Protein AF-A0A089QIU4-F1 (afdb_monomer_lite)

Structure (mmCIF, N/CA/C/O backbone):
data_AF-A0A089QIU4-F1
#
_entry.id   AF-A0A089QIU4-F1
#
loop_
_atom_site.group_PDB
_atom_site.id
_atom_site.type_symbol
_atom_site.label_atom_id
_atom_site.label_alt_id
_atom_site.label_comp_id
_atom_site.label_asym_id
_atom_site.label_entity_id
_atom_site.label_seq_id
_atom_site.pdbx_PDB_ins_code
_atom_site.Cartn_x
_atom_site.Cartn_y
_atom_site.Cartn_z
_atom_site.occupancy
_atom_site.B_iso_or_equiv
_atom_site.auth_seq_id
_atom_site.auth_comp_id
_atom_site.auth_asym_id
_atom_site.auth_atom_id
_atom_site.pdbx_PDB_model_num
ATOM 1 N N . MET A 1 1 ? -3.999 3.830 14.570 1.00 73.38 1 MET A N 1
ATOM 2 C CA . MET A 1 1 ? -4.434 2.719 15.449 1.00 73.38 1 MET A CA 1
ATOM 3 C C . MET A 1 1 ? -3.293 1.798 15.854 1.00 73.38 1 MET A C 1
ATOM 5 O O . MET A 1 1 ? -3.212 1.478 17.033 1.00 73.38 1 MET A O 1
ATOM 9 N N . ASP A 1 2 ? -2.406 1.386 14.942 1.00 76.25 2 ASP A N 1
ATOM 10 C CA . ASP A 1 2 ? -1.306 0.479 15.314 1.00 76.25 2 ASP A CA 1
ATOM 11 C C . ASP A 1 2 ? -0.290 1.126 16.262 1.00 76.25 2 ASP A C 1
ATOM 13 O O . ASP A 1 2 ? 0.060 0.513 17.266 1.00 76.25 2 ASP A O 1
ATOM 17 N N . GLN A 1 3 ? 0.065 2.397 16.039 1.00 78.25 3 GLN A N 1
ATOM 18 C CA . GLN A 1 3 ? 0.912 3.157 16.967 1.00 78.25 3 GLN A CA 1
ATOM 19 C C . GLN A 1 3 ? 0.304 3.217 18.378 1.00 78.25 3 GLN A C 1
ATOM 21 O O . GLN A 1 3 ? 0.952 2.844 19.342 1.00 78.25 3 GLN A O 1
ATOM 26 N N . ILE A 1 4 ? -0.993 3.529 18.484 1.00 80.38 4 ILE A N 1
ATOM 27 C CA . ILE A 1 4 ? -1.725 3.563 19.762 1.00 80.38 4 ILE A CA 1
ATOM 28 C C . ILE A 1 4 ? -1.674 2.203 20.482 1.00 80.38 4 ILE A C 1
ATOM 30 O O . ILE A 1 4 ? -1.582 2.159 21.705 1.00 80.38 4 ILE A O 1
ATOM 34 N N . ARG A 1 5 ? -1.716 1.073 19.759 1.00 78.12 5 ARG A N 1
ATOM 35 C CA . ARG A 1 5 ? -1.567 -0.260 20.376 1.00 78.12 5 ARG A CA 1
ATOM 36 C C . ARG A 1 5 ? -0.157 -0.497 20.898 1.00 78.12 5 ARG A C 1
ATOM 38 O O . ARG A 1 5 ? -0.029 -1.069 21.976 1.00 78.12 5 ARG A O 1
ATOM 45 N N . VAL A 1 6 ? 0.863 -0.105 20.136 1.00 83.75 6 VAL A N 1
ATOM 46 C CA . VAL A 1 6 ? 2.272 -0.208 20.546 1.00 83.75 6 VAL A CA 1
ATOM 47 C C . VAL A 1 6 ? 2.510 0.646 21.790 1.00 83.75 6 VAL A C 1
ATOM 49 O O . VAL A 1 6 ? 3.020 0.145 22.788 1.00 83.75 6 VAL A O 1
ATOM 52 N N . ASP A 1 7 ? 2.026 1.885 21.784 1.00 85.25 7 ASP A N 1
ATOM 53 C CA . ASP A 1 7 ? 2.133 2.804 22.916 1.00 85.25 7 ASP A CA 1
ATOM 54 C C . ASP A 1 7 ? 1.431 2.230 24.161 1.00 85.25 7 ASP A C 1
ATOM 56 O O . ASP A 1 7 ? 1.971 2.266 25.265 1.00 85.25 7 ASP A O 1
ATOM 60 N N . GLN A 1 8 ? 0.268 1.591 23.989 1.00 84.06 8 GLN A N 1
ATOM 61 C CA . GLN A 1 8 ? -0.456 0.938 25.083 1.00 84.06 8 GLN A CA 1
ATOM 62 C C . GLN A 1 8 ? 0.176 -0.356 25.599 1.00 84.06 8 GLN A C 1
ATOM 64 O O . GLN A 1 8 ? -0.063 -0.721 26.751 1.00 84.06 8 GLN A O 1
ATOM 69 N N . GLN A 1 9 ? 0.962 -1.080 24.796 1.00 85.56 9 GLN A N 1
ATOM 70 C CA . GLN A 1 9 ? 1.660 -2.281 25.273 1.00 85.56 9 GLN A CA 1
ATOM 71 C C . GLN A 1 9 ? 2.663 -1.953 26.383 1.00 85.56 9 GLN A C 1
ATOM 73 O O . GLN A 1 9 ? 2.866 -2.783 27.271 1.00 85.56 9 GLN A O 1
ATOM 78 N N . ASN A 1 10 ? 3.200 -0.733 26.369 1.00 87.31 10 ASN A N 1
ATOM 79 C CA . ASN A 1 10 ? 4.146 -0.233 27.360 1.00 87.31 10 ASN A CA 1
ATOM 80 C C . ASN A 1 10 ? 3.473 0.299 28.642 1.00 87.31 10 ASN A C 1
ATOM 82 O O . ASN A 1 10 ? 4.155 0.522 29.637 1.00 87.31 10 ASN A O 1
ATOM 86 N N . LEU A 1 11 ? 2.144 0.470 28.652 1.00 88.12 11 LEU A N 1
ATOM 87 C CA . LEU A 1 11 ? 1.385 0.945 29.817 1.00 88.12 11 LEU A CA 1
ATOM 88 C C . LEU A 1 11 ? 0.946 -0.205 30.734 1.00 88.12 11 LEU A C 1
ATOM 90 O O . LEU A 1 11 ? 0.756 -1.344 30.280 1.00 88.12 11 LEU A O 1
ATOM 94 N N . GLN A 1 12 ? 0.701 0.084 32.019 1.00 89.50 12 GLN A N 1
ATOM 95 C CA . GLN A 1 12 ? 0.088 -0.893 32.924 1.00 89.50 12 GLN A CA 1
ATOM 96 C C . GLN A 1 12 ? -1.332 -1.216 32.452 1.00 89.50 12 GLN A C 1
ATOM 98 O O . GLN A 1 12 ? -2.029 -0.363 31.914 1.00 89.50 12 GLN A O 1
ATOM 103 N N . LYS A 1 13 ? -1.809 -2.448 32.678 1.00 83.25 13 LYS A N 1
ATOM 104 C CA . LYS A 1 13 ? -3.110 -2.911 32.153 1.00 83.25 13 LYS A CA 1
ATOM 105 C C . LYS A 1 13 ? -4.286 -1.989 32.516 1.00 83.25 13 LYS A C 1
ATOM 107 O O . LYS A 1 13 ? -5.194 -1.843 31.708 1.00 83.25 13 LYS A O 1
ATOM 112 N N . LYS A 1 14 ? -4.243 -1.367 33.698 1.00 88.50 14 LYS A N 1
ATOM 113 C CA . LYS A 1 14 ? -5.258 -0.425 34.202 1.00 88.50 14 LYS A CA 1
ATOM 114 C C . LYS A 1 14 ? -5.302 0.914 33.442 1.00 88.50 14 LYS A C 1
ATOM 116 O O . LYS A 1 14 ? -6.289 1.624 33.540 1.00 88.50 14 LYS A O 1
ATOM 121 N N . GLU A 1 15 ? -4.240 1.248 32.710 1.00 85.31 15 GLU A N 1
ATOM 122 C CA . GLU A 1 15 ? -4.052 2.515 31.982 1.00 85.31 15 GLU A CA 1
ATOM 123 C C . GLU A 1 15 ? -4.269 2.347 30.469 1.00 85.31 15 GLU A C 1
ATOM 125 O O . GLU A 1 15 ? -4.145 3.301 29.705 1.00 85.31 15 GLU A O 1
ATOM 130 N N . ARG A 1 16 ? -4.567 1.125 30.008 1.00 88.94 16 ARG A N 1
ATOM 131 C CA . ARG A 1 16 ? -4.786 0.825 28.588 1.00 88.94 16 ARG A CA 1
ATOM 132 C C . ARG A 1 16 ? -6.235 1.093 28.207 1.00 88.94 16 ARG A C 1
ATOM 134 O O . ARG A 1 16 ? -7.146 0.659 28.907 1.00 88.94 16 ARG A O 1
ATOM 141 N N . TYR A 1 17 ? -6.447 1.708 27.048 1.00 87.62 17 TYR A N 1
ATOM 142 C CA . TYR A 1 17 ? -7.788 1.884 26.496 1.00 87.62 17 TYR A CA 1
ATOM 143 C C . TYR A 1 17 ? -8.292 0.597 25.842 1.00 87.62 17 TYR A C 1
ATOM 145 O O . TYR A 1 17 ? -7.560 -0.103 25.135 1.00 87.62 17 TYR A O 1
ATOM 153 N N . GLY A 1 18 ? -9.577 0.291 26.013 1.00 87.25 18 GLY A N 1
ATOM 154 C CA . GLY A 1 18 ? -10.186 -0.819 25.297 1.00 87.25 18 GLY A CA 1
ATOM 155 C C . GLY A 1 18 ? -10.250 -0.526 23.797 1.00 87.25 18 GLY A C 1
ATOM 156 O O . GLY A 1 18 ? -10.711 0.535 23.384 1.00 87.25 18 GLY A O 1
ATOM 157 N N . ILE A 1 19 ? -9.888 -1.492 22.941 1.00 86.38 19 ILE A N 1
ATOM 158 C CA . ILE A 1 19 ? -10.030 -1.320 21.480 1.00 86.38 19 ILE A CA 1
ATOM 159 C C . ILE A 1 19 ? -11.471 -0.967 21.085 1.00 86.38 19 ILE A C 1
ATOM 161 O O . ILE A 1 19 ? -11.691 -0.179 20.178 1.00 86.38 19 ILE A O 1
ATOM 165 N N . GLY A 1 20 ? -12.467 -1.507 21.797 1.00 89.00 20 GLY A N 1
ATOM 166 C CA . GLY A 1 20 ? -13.870 -1.167 21.567 1.00 89.00 20 GLY A CA 1
ATOM 167 C C . GLY A 1 20 ? -14.207 0.289 21.895 1.00 89.00 20 GLY A C 1
ATOM 168 O O . GLY A 1 20 ? -15.041 0.867 21.211 1.00 89.00 20 GLY A O 1
ATOM 169 N N . GLU A 1 21 ? -13.566 0.880 22.901 1.00 89.81 21 GLU A N 1
ATOM 170 C CA . GLU A 1 21 ? -13.771 2.282 23.286 1.00 89.81 21 GLU A CA 1
ATOM 171 C C . GLU A 1 21 ? -13.132 3.213 22.262 1.00 89.81 21 GLU A C 1
ATOM 173 O O . GLU A 1 21 ? -13.799 4.107 21.755 1.00 89.81 21 GLU A O 1
ATOM 178 N N . LEU A 1 22 ? -11.891 2.922 21.863 1.00 90.25 22 LEU A N 1
ATOM 179 C CA . LEU A 1 22 ? -11.193 3.662 20.809 1.00 90.25 22 LEU A CA 1
ATOM 180 C C . LEU A 1 22 ? -11.965 3.657 19.486 1.00 90.25 22 LEU A C 1
ATOM 182 O O . LEU A 1 22 ? -12.027 4.664 18.787 1.00 90.25 22 LEU A O 1
ATOM 186 N N . LEU A 1 23 ? -12.562 2.520 19.132 1.00 91.88 23 LEU A N 1
ATOM 187 C CA . LEU A 1 23 ? -13.372 2.406 17.923 1.00 91.88 23 LEU A CA 1
ATOM 188 C C . LEU A 1 23 ? -14.673 3.208 18.032 1.00 91.88 23 LEU A C 1
ATOM 190 O O . LEU A 1 23 ? -15.046 3.876 17.075 1.00 91.88 23 LEU A O 1
ATOM 194 N N . LYS A 1 24 ? -15.321 3.216 19.205 1.00 92.25 24 LYS A N 1
ATOM 195 C CA . LYS A 1 24 ? -16.501 4.058 19.459 1.00 92.25 24 LYS A CA 1
ATOM 196 C C . LYS A 1 24 ? -16.177 5.548 19.366 1.00 92.25 24 LYS A C 1
ATOM 198 O O . LYS A 1 24 ? -16.965 6.283 18.789 1.00 92.25 24 LYS A O 1
ATOM 203 N N . THR A 1 25 ? -15.030 5.994 19.890 1.00 92.19 25 THR A N 1
ATOM 204 C CA . THR A 1 25 ? -14.653 7.421 19.862 1.00 92.19 25 THR A CA 1
ATOM 205 C C . THR A 1 25 ? -14.485 7.985 18.454 1.00 92.19 25 THR A C 1
ATOM 207 O O . THR A 1 25 ? -14.648 9.184 18.265 1.00 92.19 25 THR A O 1
ATOM 210 N N . ILE A 1 26 ? -14.178 7.132 17.474 1.00 91.25 26 ILE A N 1
ATOM 211 C CA . ILE A 1 26 ? -14.029 7.519 16.063 1.00 91.25 26 ILE A CA 1
ATOM 212 C C . ILE A 1 26 ? -15.202 7.053 15.190 1.00 91.25 26 ILE A C 1
ATOM 214 O O . ILE A 1 26 ? -15.092 7.080 13.969 1.00 91.25 26 ILE A O 1
ATOM 218 N N . ASP A 1 27 ? -16.281 6.566 15.809 1.00 93.25 27 ASP A N 1
ATOM 219 C CA . ASP A 1 27 ? -17.455 5.998 15.135 1.00 93.25 27 ASP A CA 1
ATOM 220 C C . ASP A 1 27 ? -17.130 4.888 14.105 1.00 93.25 27 ASP A C 1
ATOM 222 O O . ASP A 1 27 ? -17.752 4.754 13.052 1.00 93.25 27 ASP A O 1
ATOM 226 N N . LEU A 1 28 ? -16.135 4.042 14.407 1.00 92.69 28 LEU A N 1
ATOM 227 C CA . LEU A 1 28 ? -15.749 2.914 13.557 1.00 92.69 28 LEU A CA 1
ATOM 228 C C . LEU A 1 28 ? -16.352 1.604 14.074 1.00 92.69 28 LEU A C 1
ATOM 230 O O . LEU A 1 28 ? -16.117 1.170 15.205 1.00 92.69 28 LEU A O 1
ATOM 234 N N . LYS A 1 29 ? -17.093 0.900 13.215 1.00 93.75 29 LYS A N 1
ATOM 235 C CA . LYS A 1 29 ? -17.664 -0.410 13.556 1.00 93.75 29 LYS A CA 1
ATOM 236 C C . LYS A 1 29 ? -16.558 -1.458 13.730 1.00 93.75 29 LYS A C 1
ATOM 238 O O . LYS A 1 29 ? -15.674 -1.603 12.888 1.00 93.75 29 LYS A O 1
ATOM 243 N N . ARG A 1 30 ? -16.651 -2.268 14.795 1.00 91.56 30 ARG A N 1
ATOM 244 C CA . ARG A 1 30 ? -15.700 -3.368 15.072 1.00 91.56 30 ARG A CA 1
ATOM 245 C C . ARG A 1 30 ? -15.488 -4.320 13.883 1.00 91.56 30 ARG A C 1
ATOM 247 O O . ARG A 1 30 ? -14.327 -4.605 13.606 1.00 91.56 30 ARG A O 1
ATOM 254 N N . PRO A 1 31 ? -16.531 -4.813 13.182 1.00 93.81 31 PRO A N 1
ATOM 255 C CA . PRO A 1 31 ? -16.336 -5.680 12.019 1.00 93.81 31 PRO A CA 1
ATOM 256 C C . PRO A 1 31 ? -15.517 -5.010 10.914 1.00 93.81 31 PRO A C 1
ATOM 258 O O . PRO A 1 31 ? -14.597 -5.630 10.394 1.00 93.81 31 PRO A O 1
ATOM 261 N N . THR A 1 32 ? -15.786 -3.732 10.631 1.00 93.12 32 THR A N 1
ATOM 262 C CA . THR A 1 32 ? -15.041 -2.938 9.645 1.00 93.12 32 THR A CA 1
ATOM 263 C C . THR A 1 32 ? -13.560 -2.866 10.000 1.00 93.12 32 THR A C 1
ATOM 265 O O . THR A 1 32 ? -12.723 -3.170 9.160 1.00 93.12 32 THR A O 1
ATOM 268 N N . TYR A 1 33 ? -13.228 -2.587 11.266 1.00 91.56 33 TYR A N 1
ATOM 269 C CA . TYR A 1 33 ? -11.836 -2.565 11.730 1.00 91.56 33 TYR A CA 1
ATOM 270 C C . TYR A 1 33 ? -11.093 -3.889 11.471 1.00 91.56 33 TYR A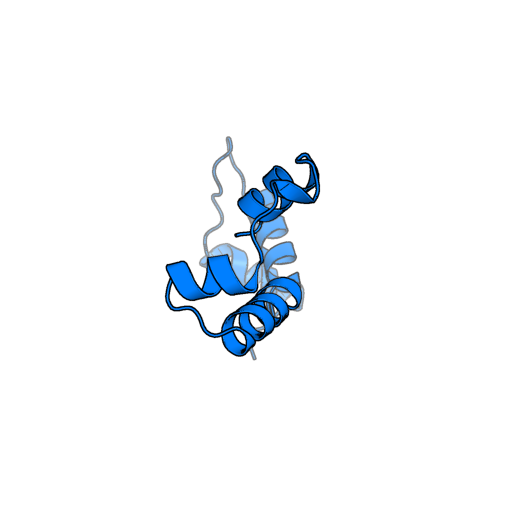 C 1
ATOM 272 O O . TYR A 1 33 ? -9.956 -3.887 10.997 1.00 91.56 33 TYR A O 1
ATOM 280 N N . TYR A 1 34 ? -11.710 -5.032 11.785 1.00 91.12 34 TYR A N 1
ATOM 281 C CA . TYR A 1 34 ? -11.065 -6.335 11.582 1.00 91.12 34 TYR A CA 1
ATOM 282 C C . TYR A 1 34 ? -11.004 -6.749 10.105 1.00 91.12 34 TYR A C 1
ATOM 284 O O . TYR A 1 34 ? -10.013 -7.360 9.694 1.00 91.12 34 TYR A O 1
ATOM 292 N N . ASP A 1 35 ? -12.015 -6.401 9.307 1.00 91.38 35 ASP A N 1
ATOM 293 C CA . ASP A 1 35 ? -12.026 -6.655 7.864 1.00 91.38 35 ASP A CA 1
ATOM 294 C C . ASP A 1 35 ? -10.937 -5.843 7.149 1.00 91.38 35 ASP A C 1
ATOM 296 O O . ASP A 1 35 ? -10.086 -6.411 6.466 1.00 91.38 35 ASP A O 1
ATOM 300 N N . GLU A 1 36 ? -10.866 -4.531 7.389 1.00 89.31 36 GLU A N 1
ATOM 301 C CA . GLU A 1 36 ? -9.819 -3.664 6.834 1.00 89.31 36 GLU A CA 1
ATOM 302 C C . GLU A 1 36 ? -8.421 -4.146 7.219 1.00 89.31 36 GLU A C 1
ATOM 304 O O . GLU A 1 36 ? -7.519 -4.190 6.383 1.00 89.31 36 GLU A O 1
ATOM 309 N N . ARG A 1 37 ? -8.241 -4.592 8.465 1.00 89.12 37 ARG A N 1
ATOM 310 C CA . ARG A 1 37 ? -6.967 -5.150 8.922 1.00 89.12 37 ARG A CA 1
ATOM 311 C C . ARG A 1 37 ? -6.594 -6.422 8.167 1.00 89.12 37 ARG A C 1
ATOM 313 O O . ARG A 1 37 ? -5.443 -6.574 7.767 1.00 89.12 37 ARG A O 1
ATOM 320 N N . THR A 1 38 ? -7.558 -7.310 7.939 1.00 89.44 38 THR A N 1
ATOM 321 C CA . THR A 1 38 ? -7.365 -8.512 7.114 1.00 89.44 38 THR A CA 1
ATOM 322 C C . THR A 1 38 ? -6.974 -8.131 5.687 1.00 89.44 38 THR A C 1
ATOM 324 O O . THR A 1 38 ? -6.029 -8.701 5.149 1.00 89.44 38 THR A O 1
ATOM 327 N N . ARG A 1 39 ? -7.627 -7.124 5.093 1.00 85.88 39 ARG A N 1
ATOM 328 C CA . ARG A 1 39 ? -7.308 -6.623 3.744 1.00 85.88 39 ARG A CA 1
ATOM 329 C C . ARG A 1 39 ? -5.920 -5.990 3.650 1.00 85.88 39 ARG A C 1
ATOM 331 O O . ARG A 1 39 ? -5.246 -6.176 2.645 1.00 85.88 39 ARG A O 1
ATOM 338 N N . ILE A 1 40 ? -5.492 -5.249 4.673 1.00 86.94 40 ILE A N 1
ATOM 339 C CA . ILE A 1 40 ? -4.165 -4.618 4.720 1.00 86.94 40 ILE A CA 1
ATOM 340 C C . ILE A 1 40 ? -3.069 -5.680 4.845 1.00 86.94 40 ILE A C 1
ATOM 342 O O . ILE A 1 40 ? -2.084 -5.618 4.113 1.00 86.94 40 ILE A O 1
ATOM 346 N N . ILE A 1 41 ? -3.244 -6.658 5.742 1.00 85.44 41 ILE A N 1
ATOM 347 C CA . ILE A 1 41 ? -2.276 -7.747 5.951 1.00 85.44 41 ILE A CA 1
ATOM 348 C C . ILE A 1 41 ? -2.193 -8.637 4.708 1.00 85.44 41 ILE A C 1
ATOM 350 O O . ILE A 1 41 ? -1.103 -8.950 4.244 1.00 85.44 41 ILE A O 1
ATOM 354 N N . ASN A 1 42 ? -3.342 -9.000 4.140 1.00 84.25 42 ASN A N 1
ATOM 355 C CA . ASN A 1 42 ? -3.431 -9.885 2.981 1.00 84.25 42 ASN A CA 1
ATOM 356 C C . ASN A 1 42 ? -3.475 -9.106 1.663 1.00 84.25 42 ASN A C 1
ATOM 358 O O . ASN A 1 42 ? -4.095 -9.560 0.698 1.00 84.25 42 ASN A O 1
ATOM 362 N N . LYS A 1 43 ? -2.864 -7.914 1.612 1.00 84.12 43 LYS A N 1
ATOM 363 C CA . LYS A 1 43 ? -2.832 -7.106 0.394 1.00 84.12 43 LYS A CA 1
ATOM 364 C C . LYS A 1 43 ? -2.050 -7.858 -0.682 1.00 84.12 43 LYS A C 1
ATOM 366 O O . LYS A 1 43 ? -0.825 -7.804 -0.727 1.00 84.12 43 LYS A O 1
ATOM 371 N N . ASN A 1 44 ? -2.776 -8.538 -1.561 1.00 83.75 44 ASN A N 1
ATOM 372 C CA . ASN A 1 44 ? -2.199 -9.228 -2.700 1.00 83.75 44 ASN A CA 1
ATOM 373 C C . ASN A 1 44 ? -1.907 -8.214 -3.812 1.00 83.75 44 ASN A C 1
ATOM 375 O O . ASN A 1 44 ? -2.819 -7.706 -4.469 1.00 83.75 44 ASN A O 1
ATOM 379 N N . ASP A 1 45 ? -0.633 -7.888 -4.007 1.00 86.44 45 ASP A N 1
ATOM 380 C CA . ASP A 1 45 ? -0.195 -7.095 -5.148 1.00 86.44 45 ASP A CA 1
ATOM 381 C C . ASP A 1 45 ? -0.013 -8.017 -6.357 1.00 86.44 45 ASP A C 1
ATOM 383 O O . ASP A 1 45 ? 1.050 -8.599 -6.551 1.00 86.44 45 ASP A O 1
ATOM 387 N N . LYS A 1 46 ? -1.060 -8.126 -7.189 1.00 86.38 46 LYS A N 1
ATOM 388 C CA . LYS A 1 46 ? -1.070 -8.937 -8.424 1.00 86.38 46 LYS A CA 1
ATOM 389 C C . LYS A 1 46 ? 0.139 -8.667 -9.335 1.00 86.38 46 LYS A C 1
ATOM 391 O O . LYS A 1 46 ? 0.511 -9.525 -10.126 1.00 86.38 46 LYS A O 1
ATOM 396 N N . TYR A 1 47 ? 0.732 -7.476 -9.247 1.00 87.44 47 TYR A N 1
ATOM 397 C CA . TYR A 1 47 ? 1.855 -7.057 -10.080 1.00 87.44 47 TYR A CA 1
ATOM 398 C C . TYR A 1 47 ? 3.182 -7.017 -9.314 1.00 87.44 47 TYR A C 1
ATOM 400 O O . TYR A 1 47 ? 4.125 -6.404 -9.812 1.00 87.44 47 TYR A O 1
ATOM 408 N N . ALA A 1 48 ? 3.274 -7.624 -8.123 1.00 89.12 48 ALA A N 1
ATOM 409 C CA . ALA A 1 48 ? 4.495 -7.637 -7.315 1.00 89.12 48 ALA A CA 1
ATOM 410 C C . ALA A 1 48 ? 5.701 -8.124 -8.129 1.00 89.12 48 ALA A C 1
ATOM 412 O O . ALA A 1 48 ? 6.697 -7.410 -8.238 1.00 89.12 48 ALA A O 1
ATOM 413 N N . ASP A 1 49 ? 5.561 -9.273 -8.788 1.00 87.69 49 ASP A N 1
ATOM 414 C CA . ASP A 1 49 ? 6.634 -9.881 -9.578 1.00 87.69 49 ASP A CA 1
ATOM 415 C C . ASP A 1 49 ? 7.004 -9.015 -10.790 1.00 87.69 49 ASP A C 1
ATOM 417 O O . ASP A 1 49 ? 8.174 -8.729 -11.042 1.00 87.69 49 ASP A O 1
ATOM 421 N N . VAL A 1 50 ? 5.999 -8.488 -11.497 1.00 89.31 50 VAL A N 1
ATOM 422 C CA . VAL A 1 50 ? 6.212 -7.598 -12.651 1.00 89.31 50 VAL A CA 1
ATOM 423 C C . VAL A 1 50 ? 6.929 -6.309 -12.233 1.00 89.31 50 VAL A C 1
ATOM 425 O O . VAL A 1 50 ? 7.807 -5.831 -12.951 1.00 89.31 50 VAL A O 1
ATOM 428 N N . LYS A 1 51 ? 6.614 -5.747 -11.059 1.00 91.56 51 LYS A N 1
ATOM 429 C CA . LYS A 1 51 ? 7.288 -4.553 -10.521 1.00 91.56 51 LYS A CA 1
ATOM 430 C C . LYS A 1 51 ? 8.764 -4.805 -10.234 1.00 91.56 51 LYS A C 1
ATOM 432 O O . LYS A 1 51 ? 9.567 -3.901 -10.472 1.00 91.56 51 LYS A O 1
ATOM 437 N N . VAL A 1 52 ? 9.125 -5.995 -9.747 1.00 92.19 52 VAL A N 1
ATOM 438 C CA . VAL A 1 52 ? 10.530 -6.376 -9.532 1.00 92.19 52 VAL A CA 1
ATOM 439 C C . VAL A 1 52 ? 11.281 -6.339 -10.860 1.00 92.19 52 VAL A C 1
ATOM 441 O O . VAL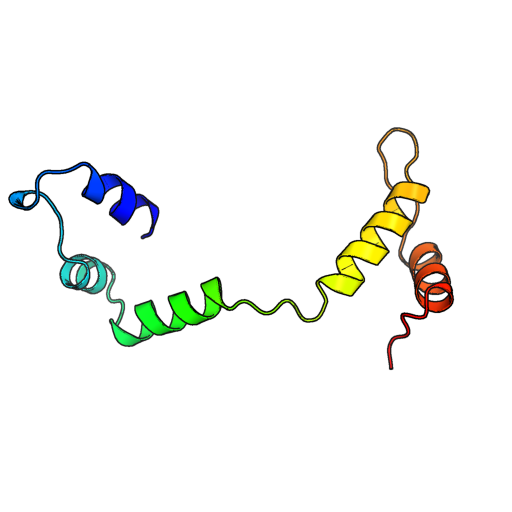 A 1 52 ? 12.277 -5.625 -10.975 1.00 92.19 52 VAL A O 1
ATOM 444 N N . VAL A 1 53 ? 10.743 -6.983 -11.897 1.00 91.38 53 VAL A N 1
ATOM 445 C CA . VAL A 1 53 ? 11.392 -7.022 -13.216 1.00 91.38 53 VAL A CA 1
ATOM 446 C C . VAL A 1 53 ? 11.458 -5.636 -13.872 1.00 91.38 53 VAL A C 1
ATOM 448 O O . VAL A 1 53 ? 12.499 -5.253 -14.409 1.00 91.38 53 VAL A O 1
ATOM 451 N N . ILE A 1 54 ? 10.396 -4.824 -13.775 1.00 92.00 54 ILE A N 1
ATOM 452 C CA . ILE A 1 54 ? 10.414 -3.421 -14.233 1.00 92.00 54 ILE A CA 1
ATOM 453 C C . ILE A 1 54 ? 11.549 -2.647 -13.563 1.00 92.00 54 ILE A C 1
ATOM 455 O O . ILE A 1 54 ? 12.267 -1.903 -14.234 1.00 92.00 54 ILE A O 1
ATOM 459 N N . LYS A 1 55 ? 11.714 -2.811 -12.247 1.00 93.38 55 LYS A N 1
ATOM 460 C CA . LYS A 1 55 ? 12.744 -2.112 -11.479 1.00 93.38 55 LYS A CA 1
ATOM 461 C C . LYS A 1 55 ? 14.145 -2.525 -11.922 1.00 93.38 55 LYS A C 1
ATOM 463 O O . LYS A 1 55 ? 14.985 -1.655 -12.126 1.00 93.38 55 LYS A O 1
ATOM 468 N N . GLU A 1 56 ? 14.387 -3.814 -12.135 1.00 93.25 56 GLU A N 1
ATOM 469 C CA . GLU A 1 56 ? 15.669 -4.313 -12.647 1.00 93.25 56 GLU A CA 1
ATOM 470 C C . GLU A 1 56 ? 16.003 -3.748 -14.032 1.00 93.25 56 GLU A C 1
ATOM 472 O O . GLU A 1 56 ? 17.134 -3.326 -14.285 1.00 93.25 56 GLU A O 1
ATOM 477 N N . ILE A 1 57 ? 15.021 -3.694 -14.935 1.00 91.88 57 ILE A N 1
ATOM 478 C CA . ILE A 1 57 ? 15.196 -3.101 -16.266 1.00 91.88 57 ILE A CA 1
ATOM 479 C C . ILE A 1 57 ? 15.465 -1.594 -16.161 1.00 91.88 57 ILE A C 1
ATOM 481 O O . ILE A 1 57 ? 16.339 -1.074 -16.856 1.00 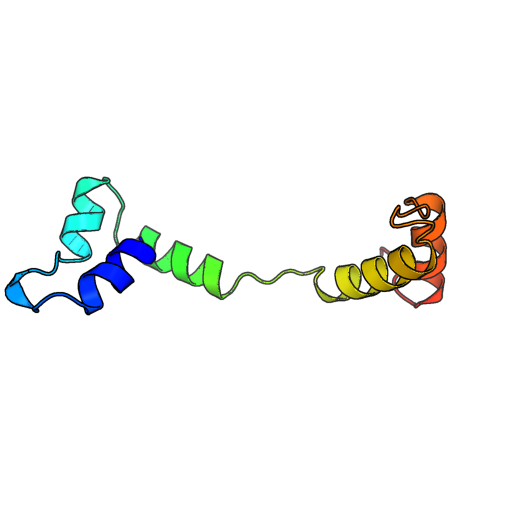91.88 57 ILE A O 1
ATOM 485 N N . ALA A 1 58 ? 14.735 -0.888 -15.297 1.00 92.69 58 ALA A N 1
ATOM 486 C CA . ALA A 1 58 ? 14.915 0.544 -15.090 1.00 92.69 58 ALA A CA 1
ATOM 487 C C . ALA A 1 58 ? 16.308 0.868 -14.525 1.00 92.69 58 ALA A C 1
ATOM 489 O O . ALA A 1 58 ? 16.947 1.808 -14.999 1.00 92.69 58 ALA A O 1
ATOM 490 N N . GLU A 1 59 ? 16.809 0.073 -13.574 1.00 93.75 59 GLU A N 1
ATOM 491 C CA . GLU A 1 59 ? 18.152 0.228 -12.996 1.00 93.75 59 GLU A CA 1
ATOM 492 C C . GLU A 1 59 ? 19.262 0.070 -14.049 1.00 93.75 59 GLU A C 1
ATOM 494 O O . GLU A 1 59 ? 20.218 0.842 -14.044 1.00 93.75 59 GLU A O 1
ATOM 499 N N . LYS A 1 60 ? 19.106 -0.823 -15.037 1.00 91.00 60 LYS A N 1
ATOM 500 C CA . LYS A 1 60 ? 20.044 -0.921 -16.180 1.00 91.00 60 LYS A CA 1
ATOM 501 C C . LYS A 1 60 ? 20.099 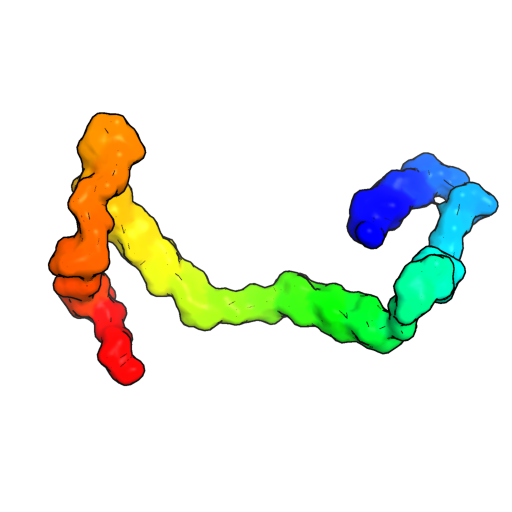0.362 -17.016 1.00 91.00 60 LYS A C 1
ATOM 503 O O . LYS A 1 60 ? 21.113 0.659 -17.639 1.00 91.00 60 LYS A O 1
ATOM 508 N N . GLY A 1 61 ? 19.007 1.122 -17.033 1.00 88.50 61 GLY A N 1
ATOM 509 C CA . GLY A 1 61 ? 18.895 2.410 -17.709 1.00 88.50 61 GLY A CA 1
ATOM 510 C C . GLY A 1 61 ? 19.269 3.612 -16.849 1.00 88.50 61 GLY A C 1
ATOM 511 O O . GLY A 1 61 ? 18.990 4.749 -17.242 1.00 88.50 61 GLY A O 1
ATOM 512 N N . LYS A 1 62 ? 19.828 3.403 -15.658 1.00 94.19 62 LYS A N 1
ATOM 513 C CA . LYS A 1 62 ? 20.154 4.490 -14.743 1.00 94.19 62 LYS A CA 1
ATOM 514 C C . LYS A 1 62 ? 21.453 5.167 -15.155 1.00 94.19 62 LYS A C 1
ATOM 516 O O . LYS A 1 62 ? 22.492 4.533 -15.301 1.00 94.19 62 LYS A O 1
ATOM 521 N N . TRP A 1 63 ? 21.400 6.483 -15.307 1.00 91.38 63 TRP A N 1
ATOM 522 C CA . TRP A 1 63 ? 22.552 7.315 -15.624 1.00 91.38 63 TRP A CA 1
ATOM 523 C C . TRP A 1 63 ? 22.630 8.468 -14.633 1.00 91.38 63 TRP A C 1
ATOM 525 O O . TRP A 1 63 ? 21.664 9.209 -14.469 1.00 91.38 63 TRP A O 1
ATOM 535 N N . ARG A 1 64 ? 23.773 8.608 -13.948 1.00 91.75 64 A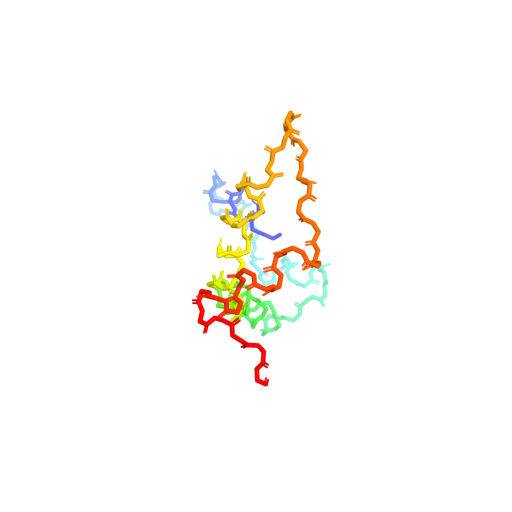RG A N 1
ATOM 536 C CA . ARG A 1 64 ? 23.996 9.637 -12.910 1.00 91.75 64 ARG A CA 1
ATOM 537 C C . ARG A 1 64 ? 22.867 9.713 -11.868 1.00 91.75 64 ARG A C 1
ATOM 539 O O . ARG A 1 64 ? 22.467 10.789 -11.444 1.00 91.75 64 ARG A O 1
ATOM 546 N N . GLY A 1 65 ? 22.335 8.556 -11.472 1.00 90.00 65 GLY A N 1
ATOM 547 C CA . GLY A 1 65 ? 21.252 8.457 -10.489 1.00 90.00 65 GLY A CA 1
ATOM 548 C C . GLY A 1 65 ? 19.844 8.685 -11.049 1.00 90.00 65 GLY A C 1
ATOM 549 O O . GLY A 1 65 ? 18.877 8.408 -10.346 1.00 90.00 65 GLY A O 1
ATOM 550 N N . SER A 1 66 ? 19.705 9.105 -12.308 1.00 90.06 66 SER A N 1
ATOM 551 C CA . SER A 1 66 ? 18.412 9.289 -12.968 1.00 90.06 66 SER A CA 1
ATOM 552 C C . SER A 1 66 ? 18.044 8.083 -13.829 1.00 90.06 66 SER A C 1
ATOM 554 O O . SER A 1 66 ? 18.859 7.584 -14.605 1.00 90.06 66 SER A O 1
ATOM 556 N N . TYR A 1 67 ? 16.795 7.631 -13.737 1.00 91.38 67 TYR A N 1
ATOM 557 C CA . TYR A 1 67 ? 16.265 6.616 -14.645 1.00 91.38 67 TYR A CA 1
ATOM 558 C C . TYR A 1 67 ? 16.022 7.227 -16.023 1.00 91.38 67 TYR A C 1
ATOM 560 O O . TYR A 1 67 ? 15.231 8.156 -16.164 1.00 91.38 67 TYR A O 1
ATOM 568 N N . THR A 1 68 ? 16.688 6.698 -17.048 1.00 91.12 68 THR A N 1
ATOM 569 C CA . THR A 1 68 ? 16.527 7.184 -18.431 1.00 91.12 68 THR A CA 1
ATOM 570 C C . THR A 1 68 ? 15.603 6.299 -19.265 1.00 91.12 68 THR A C 1
ATOM 572 O O . THR A 1 68 ? 15.195 6.665 -20.369 1.00 91.12 68 THR A O 1
ATOM 575 N N . TYR A 1 69 ? 15.271 5.109 -18.762 1.00 92.12 69 TYR A N 1
ATOM 576 C CA . TYR A 1 69 ? 14.402 4.171 -19.458 1.00 92.12 69 TYR A CA 1
ATOM 577 C C . TYR A 1 69 ? 12.955 4.468 -19.086 1.00 92.12 69 TYR A C 1
ATOM 579 O O . TYR A 1 69 ? 12.478 4.092 -18.022 1.00 92.12 69 TYR A O 1
ATOM 587 N N . GLY A 1 70 ? 12.261 5.168 -19.980 1.00 87.00 70 GLY A N 1
ATOM 588 C CA . GLY A 1 70 ? 10.809 5.295 -19.923 1.00 87.00 70 GLY A CA 1
ATOM 589 C C . GLY A 1 70 ? 10.098 4.059 -20.478 1.00 87.00 70 GLY A C 1
ATOM 590 O O . GLY A 1 70 ? 10.727 3.117 -20.968 1.00 87.00 70 GLY A O 1
ATOM 591 N N . TYR A 1 71 ? 8.766 4.113 -20.488 1.00 89.31 71 TYR A N 1
ATOM 592 C CA . TYR A 1 71 ? 7.884 3.035 -20.954 1.00 89.31 71 TYR A CA 1
ATOM 593 C C . TYR A 1 71 ? 8.315 2.414 -22.294 1.00 89.31 71 TYR A C 1
ATOM 595 O O . TYR A 1 71 ? 8.438 1.197 -22.394 1.00 89.31 71 TYR A O 1
ATOM 603 N N . ARG A 1 72 ? 8.657 3.243 -23.295 1.00 90.12 72 ARG A N 1
ATOM 604 C CA . ARG A 1 72 ? 9.072 2.781 -24.637 1.00 9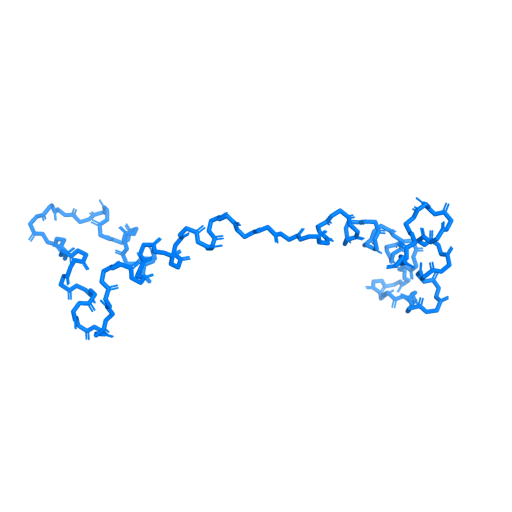0.12 72 ARG A CA 1
ATOM 605 C C . ARG A 1 72 ? 10.298 1.863 -24.636 1.00 90.12 72 ARG A C 1
ATOM 607 O O . ARG A 1 72 ? 10.465 1.093 -25.571 1.00 90.12 72 ARG A O 1
ATOM 614 N N . ARG A 1 73 ? 11.179 1.978 -23.636 1.00 91.12 73 ARG A N 1
ATOM 615 C CA . ARG A 1 73 ? 12.368 1.119 -23.498 1.00 91.12 73 ARG A CA 1
ATOM 616 C C . ARG A 1 73 ? 12.110 -0.062 -22.575 1.00 91.12 73 ARG A C 1
ATOM 618 O O . ARG A 1 73 ? 12.631 -1.138 -22.825 1.00 91.12 73 ARG A O 1
ATOM 625 N N . ILE A 1 74 ? 11.306 0.135 -21.533 1.00 91.31 74 ILE A N 1
ATOM 626 C CA . ILE A 1 74 ? 10.989 -0.919 -20.569 1.00 91.31 74 ILE A CA 1
ATOM 627 C C . ILE A 1 74 ? 10.077 -1.981 -21.197 1.00 91.31 74 ILE A C 1
ATOM 629 O O . ILE A 1 74 ? 10.363 -3.164 -21.051 1.00 91.31 74 ILE A O 1
ATOM 633 N N . MET A 1 75 ? 9.033 -1.589 -21.935 1.00 89.75 75 MET A N 1
ATOM 634 C CA . MET A 1 75 ? 8.025 -2.522 -22.459 1.00 89.75 75 MET A CA 1
ATOM 635 C C . MET A 1 75 ? 8.613 -3.607 -23.383 1.00 89.75 75 MET A C 1
ATOM 637 O O . MET A 1 75 ? 8.407 -4.785 -23.100 1.00 89.75 75 MET A O 1
ATOM 641 N N . PRO A 1 76 ? 9.454 -3.284 -24.389 1.00 92.19 76 PRO A N 1
ATOM 642 C CA . PRO A 1 76 ? 10.060 -4.318 -25.231 1.00 92.19 76 PRO A CA 1
ATOM 643 C C . PRO A 1 76 ? 11.036 -5.227 -24.468 1.00 92.19 76 PRO A C 1
ATOM 645 O O . PRO A 1 76 ? 11.286 -6.360 -24.870 1.00 92.19 76 PRO A O 1
ATOM 648 N N . LEU A 1 77 ? 11.639 -4.731 -23.382 1.00 90.50 77 LEU A N 1
ATOM 649 C CA . LEU A 1 77 ? 12.538 -5.518 -22.535 1.00 90.50 77 LEU A CA 1
ATOM 650 C C . LEU A 1 77 ? 11.761 -6.455 -21.601 1.00 90.50 77 LEU A C 1
ATOM 652 O O . LEU A 1 77 ? 12.237 -7.557 -21.342 1.00 90.50 77 LEU A O 1
ATOM 656 N N . LEU A 1 78 ? 10.571 -6.052 -21.147 1.00 89.56 78 LEU A N 1
ATOM 657 C CA . LEU A 1 78 ? 9.645 -6.923 -20.418 1.00 89.56 78 LEU A CA 1
ATOM 658 C C . LEU A 1 78 ? 9.118 -8.050 -21.306 1.00 89.56 78 LEU A C 1
ATOM 660 O O . LEU A 1 78 ? 9.146 -9.206 -20.892 1.00 89.56 78 LEU A O 1
ATOM 664 N N . GLU A 1 79 ? 8.719 -7.735 -22.540 1.00 90.19 79 GLU A N 1
ATOM 665 C CA . GLU A 1 79 ? 8.262 -8.738 -23.510 1.00 90.19 79 GLU A CA 1
ATOM 666 C C . GLU A 1 79 ? 9.362 -9.766 -23.805 1.00 90.19 79 GLU A C 1
ATOM 668 O O . GLU A 1 79 ? 9.115 -10.970 -23.779 1.00 90.19 79 GLU A O 1
ATOM 673 N N . LYS A 1 80 ? 10.611 -9.310 -23.985 1.00 87.88 80 LYS A N 1
ATOM 674 C CA . LYS A 1 80 ? 11.783 -10.197 -24.115 1.00 87.88 80 LYS A CA 1
ATOM 675 C C . LYS A 1 80 ? 12.049 -11.044 -22.870 1.00 87.88 80 LYS A C 1
ATOM 677 O O . LYS A 1 80 ? 12.616 -12.123 -22.995 1.00 87.88 80 LYS A O 1
ATOM 682 N N . ALA A 1 81 ? 11.659 -10.567 -21.691 1.00 84.50 81 ALA A N 1
ATOM 683 C CA . ALA A 1 81 ? 11.733 -11.318 -20.441 1.00 84.50 81 ALA A CA 1
ATOM 684 C C . ALA A 1 81 ? 10.546 -12.288 -20.254 1.00 84.50 81 ALA A C 1
ATOM 686 O O . ALA A 1 81 ? 10.420 -12.894 -19.194 1.00 84.50 81 ALA A O 1
ATOM 687 N N . GLY A 1 82 ? 9.675 -12.440 -21.261 1.00 83.88 82 GLY A N 1
ATOM 688 C CA . GLY A 1 82 ? 8.516 -13.334 -21.221 1.00 83.88 82 GLY A CA 1
ATOM 689 C C . GLY A 1 82 ? 7.298 -12.751 -20.501 1.00 83.88 82 GLY A C 1
ATOM 690 O O . GLY A 1 82 ? 6.306 -13.453 -20.321 1.00 83.88 82 GLY A O 1
ATOM 691 N N . ILE A 1 83 ? 7.342 -11.475 -20.106 1.00 80.06 83 ILE A N 1
ATOM 692 C CA . ILE A 1 83 ? 6.227 -10.779 -19.460 1.00 80.06 83 ILE A CA 1
ATOM 693 C C . ILE A 1 83 ? 5.482 -9.986 -20.535 1.00 80.06 83 ILE A C 1
ATOM 695 O O . ILE A 1 83 ? 5.865 -8.868 -20.875 1.00 80.06 83 ILE A O 1
ATOM 699 N N . SER A 1 84 ? 4.414 -10.573 -21.074 1.00 71.12 84 SER A N 1
ATOM 700 C CA . SER A 1 84 ? 3.498 -9.893 -21.996 1.00 71.12 84 SER A CA 1
ATOM 701 C C . SER A 1 84 ? 2.211 -9.481 -21.276 1.00 71.12 84 SER A C 1
ATOM 703 O O . SER A 1 84 ? 1.756 -10.151 -20.348 1.00 71.12 84 SER A O 1
ATOM 705 N N . HIS A 1 85 ? 1.635 -8.342 -21.668 1.00 61.03 85 HIS A N 1
ATOM 706 C CA . HIS A 1 85 ? 0.238 -8.046 -21.352 1.00 61.03 85 HIS A CA 1
ATOM 707 C C . HIS A 1 85 ? -0.627 -8.863 -22.314 1.00 61.03 85 HIS A C 1
ATOM 709 O O . HIS A 1 85 ? -0.656 -8.563 -23.505 1.00 61.03 85 HIS A O 1
ATOM 715 N N . GLY A 1 86 ? -1.260 -9.914 -21.794 1.00 53.16 86 GLY A N 1
ATOM 716 C CA . GLY A 1 86 ? -2.404 -10.565 -22.435 1.00 53.16 86 GLY A CA 1
ATOM 717 C C . GLY A 1 86 ? -3.689 -9.817 -22.127 1.00 53.16 86 GLY A C 1
ATOM 718 O O . GLY A 1 86 ? -3.810 -9.330 -20.977 1.00 53.16 86 GLY A O 1
#

Foldseek 3Di:
DVVLVVVQVPDDPVPHDDPVVVCVVVVHDPVNVVVVVVCVVPVDPPCPVVVVLLVVQQVVCDDPNDRPDDPVRSQVVCVVVVNDDD

pLDDT: mean 87.64, std 6.55, range [53.16, 94.19]

Sequence (86 aa):
MDQIRVDQQNLQKKERYGIGELLKTIDLKRPTYYDERTRIINKNDKYADVKVVIKEIAEKGKWRGSYTYGYRRIMPLLEKAGISHG

Organism: NCBI:txid1624

Secondary structure (DSSP, 8-state):
-HHHHHHHHTS-GGGPPPHHHHHHHTT--HHHHHHHHHHHHT---TTHHHHHHHHHHHHHTEETTEE---HHHHHHHHHHTT----

Radius of gyration: 22.33 Å; chains: 1; bounding box: 42×23×59 Å